Protein AF-A0A1G1BQQ5-F1 (afdb_monomer_lite)

Structure (mmCIF, N/CA/C/O backbone):
data_AF-A0A1G1BQQ5-F1
#
_entry.id   AF-A0A1G1BQQ5-F1
#
loop_
_atom_site.group_PDB
_atom_site.id
_atom_site.type_symbol
_atom_site.label_atom_id
_atom_site.label_alt_id
_atom_site.label_comp_id
_atom_site.label_asym_id
_atom_site.label_entity_id
_atom_site.label_seq_id
_atom_site.pdbx_PDB_ins_code
_atom_site.Cartn_x
_atom_site.Cartn_y
_atom_site.Cartn_z
_atom_site.occupancy
_atom_site.B_iso_or_equiv
_atom_site.auth_seq_id
_atom_site.auth_comp_id
_atom_site.auth_asym_id
_atom_site.auth_atom_id
_atom_site.pdbx_PDB_model_num
ATOM 1 N N . MET A 1 1 ? 21.581 14.540 10.116 1.00 84.88 1 MET A N 1
ATOM 2 C CA . MET A 1 1 ? 21.499 13.957 8.763 1.00 84.88 1 MET A CA 1
ATOM 3 C C . MET A 1 1 ? 20.120 14.242 8.178 1.00 84.88 1 MET A C 1
ATOM 5 O O . MET A 1 1 ? 19.269 14.799 8.874 1.00 84.88 1 MET A O 1
ATOM 9 N N . LYS A 1 2 ? 19.896 13.936 6.899 1.00 87.69 2 LYS A N 1
ATOM 10 C CA . LYS A 1 2 ? 18.573 14.046 6.270 1.00 87.69 2 LYS A CA 1
ATOM 11 C C . LYS A 1 2 ? 17.992 12.637 6.163 1.00 87.69 2 LYS A C 1
ATOM 13 O O . LYS A 1 2 ? 18.661 11.759 5.628 1.00 87.69 2 LYS A O 1
ATOM 18 N N . CYS A 1 3 ? 16.794 12.429 6.700 1.00 84.69 3 CYS A N 1
ATOM 19 C CA . CYS A 1 3 ? 16.089 11.155 6.559 1.00 84.69 3 CYS A CA 1
ATOM 20 C C . CYS A 1 3 ? 15.782 10.918 5.068 1.00 84.69 3 CYS A C 1
ATOM 22 O O . CYS A 1 3 ? 15.233 11.819 4.430 1.00 84.69 3 CYS A O 1
ATOM 24 N N . TYR A 1 4 ? 16.142 9.763 4.497 1.00 78.50 4 TYR A N 1
ATOM 25 C CA . TYR A 1 4 ? 15.817 9.454 3.090 1.00 78.50 4 TYR A CA 1
ATOM 26 C C . TYR A 1 4 ? 14.330 9.186 2.862 1.00 78.50 4 TYR A C 1
ATOM 28 O O . TYR A 1 4 ? 13.852 9.382 1.746 1.00 78.50 4 TYR A O 1
ATOM 36 N N . ASN A 1 5 ? 13.615 8.838 3.934 1.00 76.75 5 ASN A N 1
ATOM 37 C CA . ASN A 1 5 ? 12.167 8.712 3.953 1.00 76.75 5 ASN A CA 1
ATOM 38 C C . ASN A 1 5 ? 11.525 10.110 3.864 1.00 76.75 5 ASN A C 1
ATOM 40 O O . ASN A 1 5 ? 11.439 10.680 2.787 1.00 76.75 5 ASN A O 1
ATOM 44 N N . CYS A 1 6 ? 11.207 10.779 4.975 1.00 83.69 6 CYS A N 1
ATOM 45 C CA . CYS A 1 6 ? 10.466 12.052 4.936 1.00 83.69 6 CYS A CA 1
ATOM 46 C C . CYS A 1 6 ? 11.273 13.322 4.583 1.00 83.69 6 CYS A C 1
ATOM 48 O O . CYS A 1 6 ? 10.764 14.434 4.738 1.00 83.69 6 CYS A O 1
ATOM 50 N N . ARG A 1 7 ? 12.560 13.214 4.216 1.00 83.75 7 ARG A N 1
ATOM 51 C CA . ARG A 1 7 ? 13.458 14.344 3.880 1.00 83.75 7 ARG A CA 1
ATOM 52 C C . ARG A 1 7 ? 13.615 15.435 4.957 1.00 83.75 7 ARG A C 1
ATOM 54 O O . ARG A 1 7 ? 14.271 16.449 4.707 1.00 83.75 7 ARG A O 1
ATOM 61 N N . LYS A 1 8 ? 13.102 15.241 6.175 1.00 87.75 8 LYS A N 1
ATOM 62 C CA . LYS A 1 8 ? 13.281 16.179 7.295 1.00 87.75 8 LYS A CA 1
ATOM 63 C C . LYS A 1 8 ? 14.651 16.021 7.955 1.00 87.75 8 LYS A C 1
ATOM 65 O O . LYS A 1 8 ? 15.297 14.973 7.887 1.00 87.75 8 LYS A O 1
ATOM 70 N N . GLN A 1 9 ? 15.093 17.099 8.603 1.00 94.25 9 GLN A N 1
ATOM 71 C CA . GLN A 1 9 ? 16.333 17.116 9.372 1.00 94.25 9 GLN A CA 1
ATOM 72 C C . GLN A 1 9 ? 16.168 16.263 10.637 1.00 94.25 9 GLN A C 1
ATOM 74 O O . GLN A 1 9 ? 15.305 16.535 11.475 1.00 94.25 9 GLN A O 1
ATOM 79 N N . VAL A 1 10 ? 17.036 15.270 10.798 1.00 92.06 10 VAL A N 1
ATOM 80 C CA . VAL A 1 10 ? 17.111 14.419 11.993 1.00 92.06 10 VAL A CA 1
ATOM 81 C C . VAL A 1 10 ? 18.504 14.523 12.628 1.00 92.06 10 VAL A C 1
ATOM 83 O O . VAL A 1 10 ? 19.466 14.865 11.924 1.00 92.06 10 VAL A O 1
ATOM 86 N N . PRO A 1 11 ? 18.638 14.294 13.949 1.00 91.81 11 PRO A N 1
ATOM 87 C CA . PRO A 1 11 ? 19.944 14.239 14.607 1.00 91.81 11 PRO A CA 1
ATOM 88 C C . PRO A 1 11 ? 20.882 13.235 13.921 1.00 91.81 11 PRO A C 1
ATOM 90 O O . PRO A 1 11 ? 20.420 12.225 13.395 1.00 91.81 11 PRO A O 1
ATOM 93 N N . ASP A 1 12 ? 22.185 13.520 13.896 1.00 87.81 12 ASP A N 1
ATOM 94 C CA . ASP A 1 12 ? 23.179 12.550 13.417 1.00 87.81 12 ASP A CA 1
ATOM 95 C C . ASP A 1 12 ? 23.220 11.337 14.357 1.00 87.81 12 ASP A C 1
ATOM 97 O O . ASP A 1 12 ? 23.240 11.507 15.577 1.00 87.81 12 ASP A O 1
ATOM 101 N N . GLY A 1 13 ? 23.217 10.126 13.789 1.00 85.62 13 GLY A N 1
ATOM 102 C CA . GLY A 1 13 ? 23.224 8.872 14.551 1.00 85.62 13 GLY A CA 1
ATOM 103 C C . GLY A 1 13 ? 21.898 8.528 15.238 1.00 85.62 13 GLY A C 1
ATOM 104 O O . GLY A 1 13 ? 21.896 7.741 16.178 1.00 85.62 13 GLY A O 1
ATOM 105 N N . ALA A 1 14 ? 20.780 9.135 14.825 1.00 88.12 14 ALA A N 1
ATOM 106 C CA . ALA A 1 14 ? 19.462 8.703 15.281 1.00 88.12 14 ALA A CA 1
ATOM 107 C C . ALA A 1 14 ? 19.131 7.322 14.697 1.00 88.12 14 ALA A C 1
ATOM 109 O O . ALA A 1 14 ? 19.283 7.136 13.496 1.00 88.12 14 ALA A O 1
ATOM 110 N N . ASP A 1 15 ? 18.631 6.401 15.526 1.00 89.38 15 ASP A N 1
ATOM 111 C CA . ASP A 1 15 ? 18.184 5.079 15.064 1.00 89.38 15 ASP A CA 1
ATOM 112 C C . ASP A 1 15 ? 16.858 5.150 14.292 1.00 89.38 15 ASP A C 1
ATOM 114 O O . ASP A 1 15 ? 16.631 4.357 13.389 1.00 89.38 15 ASP A O 1
ATOM 118 N N . PHE A 1 16 ? 15.995 6.121 14.618 1.00 88.38 16 PHE A N 1
ATOM 119 C CA . PHE A 1 16 ? 14.679 6.286 13.996 1.00 88.38 16 PHE A CA 1
ATOM 120 C C . PHE A 1 16 ? 14.371 7.748 13.686 1.00 88.38 16 PHE A C 1
ATOM 122 O O . PHE A 1 16 ? 14.755 8.677 14.412 1.00 88.38 16 PHE A O 1
ATOM 129 N N . CYS A 1 17 ? 13.613 7.969 12.619 1.00 87.50 17 CYS A N 1
ATOM 130 C CA . CYS A 1 17 ? 13.140 9.287 12.257 1.00 87.50 17 CYS A CA 1
ATOM 131 C C . CYS A 1 17 ? 11.993 9.724 13.170 1.00 87.50 17 CYS A C 1
ATOM 133 O O . CYS A 1 17 ? 10.876 9.240 13.071 1.00 87.50 17 CYS A O 1
ATOM 135 N N . LYS A 1 18 ? 12.199 10.764 13.978 1.00 88.38 18 LYS A N 1
ATOM 136 C CA . LYS A 1 18 ? 11.143 11.338 14.841 1.00 88.38 18 LYS A CA 1
ATOM 137 C C . LYS A 1 18 ? 9.908 11.907 14.111 1.00 88.38 18 LYS A C 1
ATOM 139 O O . LYS A 1 18 ? 9.029 12.464 14.761 1.00 88.38 18 LYS A O 1
ATOM 144 N N . HIS A 1 19 ? 9.909 11.927 12.779 1.00 84.88 19 HIS A N 1
ATOM 145 C CA . HIS A 1 19 ? 8.861 12.548 11.969 1.00 84.88 19 HIS A CA 1
ATOM 146 C C . HIS A 1 19 ? 7.989 11.550 11.215 1.00 84.88 19 HIS A C 1
ATOM 148 O O . HIS A 1 19 ? 6.821 11.849 10.999 1.00 84.88 19 HIS A O 1
ATOM 154 N N . CYS A 1 20 ? 8.572 10.437 10.778 1.00 81.81 20 CYS A N 1
ATOM 155 C CA . CYS A 1 20 ? 7.899 9.394 10.004 1.00 81.81 20 CYS A CA 1
ATOM 156 C C . CYS A 1 20 ? 8.214 7.988 10.522 1.00 81.81 20 CYS A C 1
ATOM 158 O O . CYS A 1 20 ? 7.844 7.019 9.887 1.00 81.81 20 CYS A O 1
ATOM 160 N N . GLU A 1 21 ? 8.934 7.888 11.640 1.00 85.19 21 GLU A N 1
ATOM 161 C CA . GLU A 1 21 ? 9.238 6.649 12.367 1.00 85.19 21 GLU A CA 1
ATOM 162 C C . GLU A 1 21 ? 10.154 5.653 11.637 1.00 85.19 21 GLU A C 1
ATOM 164 O O . GLU A 1 21 ? 10.614 4.707 12.263 1.00 85.19 21 GLU A O 1
ATOM 169 N N . ALA A 1 22 ? 10.553 5.950 10.394 1.00 79.81 22 ALA A N 1
ATOM 170 C CA . ALA A 1 22 ? 11.494 5.146 9.614 1.00 79.81 22 ALA A CA 1
ATOM 171 C C . ALA A 1 22 ? 12.793 4.808 10.361 1.00 79.81 22 ALA A C 1
ATOM 173 O O . ALA A 1 22 ? 13.423 5.696 10.954 1.00 79.81 22 ALA A O 1
ATOM 174 N N . ASP A 1 23 ? 13.216 3.548 10.255 1.00 84.38 23 ASP A N 1
ATOM 175 C CA . ASP A 1 23 ? 14.518 3.061 10.709 1.00 84.38 23 ASP A CA 1
ATOM 176 C C . ASP A 1 23 ? 15.645 3.685 9.873 1.00 84.38 23 ASP A C 1
ATOM 178 O O . ASP A 1 23 ? 15.672 3.605 8.646 1.00 84.38 23 ASP A O 1
ATOM 182 N N . LEU A 1 24 ? 16.575 4.358 10.544 1.00 85.44 24 LEU A N 1
ATOM 183 C CA . LEU A 1 24 ? 17.691 5.063 9.914 1.00 85.44 24 LEU A CA 1
ATOM 184 C C . LEU A 1 24 ? 18.989 4.249 9.947 1.00 85.44 24 LEU A C 1
ATOM 186 O O . LEU A 1 24 ? 19.979 4.664 9.344 1.00 85.44 24 LEU A O 1
ATOM 190 N N . ARG A 1 25 ? 19.013 3.104 10.641 1.00 83.44 25 ARG A N 1
ATOM 191 C CA . ARG A 1 25 ? 20.222 2.286 10.838 1.00 83.44 25 ARG A CA 1
ATOM 192 C C . ARG A 1 25 ? 20.672 1.584 9.561 1.00 83.44 25 ARG A C 1
ATOM 194 O O . ARG A 1 25 ? 21.853 1.298 9.418 1.00 83.44 25 ARG A O 1
ATOM 201 N N . THR A 1 26 ? 19.743 1.331 8.646 1.00 71.06 26 THR A N 1
ATOM 202 C CA . THR A 1 26 ? 19.951 0.607 7.381 1.00 71.06 26 THR A CA 1
ATOM 203 C C . THR A 1 26 ? 20.015 1.539 6.171 1.00 71.06 26 THR A C 1
ATOM 205 O O . THR A 1 26 ? 20.077 1.084 5.030 1.00 71.06 26 THR A O 1
ATOM 208 N N . GLN A 1 27 ? 20.005 2.856 6.402 1.00 66.31 27 GLN A N 1
ATOM 209 C CA . GLN A 1 27 ? 19.831 3.859 5.353 1.00 66.31 27 GLN A CA 1
ATOM 210 C C . GLN A 1 27 ? 20.966 3.840 4.295 1.00 66.31 27 GLN A C 1
ATOM 212 O O . GLN A 1 27 ? 20.745 4.264 3.161 1.00 66.31 27 GLN A O 1
ATOM 217 N N . ASP A 1 28 ? 22.142 3.302 4.638 1.00 65.12 28 ASP A N 1
ATOM 218 C CA . ASP A 1 28 ? 23.319 3.206 3.759 1.00 65.12 28 ASP A CA 1
ATOM 219 C C . ASP A 1 28 ? 23.549 1.795 3.156 1.00 65.12 28 ASP A C 1
ATOM 221 O O . ASP A 1 28 ? 24.485 1.609 2.377 1.00 65.12 28 ASP A O 1
ATOM 225 N N . ASP A 1 29 ? 22.707 0.799 3.463 1.00 65.38 29 ASP A N 1
ATOM 226 C CA . ASP A 1 29 ? 22.980 -0.628 3.188 1.00 65.38 29 ASP A CA 1
ATOM 227 C C . ASP A 1 29 ? 22.423 -1.167 1.851 1.00 65.38 29 ASP A C 1
ATOM 229 O O . ASP A 1 29 ? 22.341 -2.381 1.656 1.00 65.38 29 ASP A O 1
ATOM 233 N N . VAL A 1 30 ? 22.049 -0.319 0.886 1.00 61.19 30 VAL A N 1
ATOM 234 C CA . VAL A 1 30 ? 21.483 -0.803 -0.392 1.00 61.19 30 VAL A CA 1
ATOM 235 C C . VAL A 1 30 ? 22.596 -1.199 -1.384 1.00 61.19 30 VAL A C 1
ATOM 237 O O . VAL A 1 30 ? 23.322 -0.328 -1.869 1.00 61.19 30 VAL A O 1
ATOM 240 N N . PRO A 1 31 ? 22.737 -2.484 -1.777 1.00 63.50 31 PRO A N 1
ATOM 241 C CA . PRO A 1 31 ? 23.746 -2.901 -2.749 1.00 63.50 31 PRO A CA 1
ATOM 242 C C . PRO A 1 31 ? 23.395 -2.418 -4.168 1.00 63.50 31 PRO A C 1
ATOM 244 O O . PRO A 1 31 ? 22.587 -3.012 -4.883 1.00 63.50 31 PRO A O 1
ATOM 247 N N . HIS A 1 32 ? 24.050 -1.339 -4.601 1.00 69.38 32 HIS A N 1
ATOM 248 C CA . HIS A 1 32 ? 23.806 -0.662 -5.883 1.00 69.38 32 HIS A CA 1
ATOM 249 C C . HIS A 1 32 ? 23.949 -1.548 -7.138 1.00 69.38 32 HIS A C 1
ATOM 251 O O . HIS A 1 32 ? 23.287 -1.296 -8.145 1.00 69.38 32 HIS A O 1
ATOM 257 N N . GLU A 1 33 ? 24.805 -2.573 -7.106 1.00 72.88 33 GLU A N 1
ATOM 258 C CA . GLU A 1 33 ? 25.067 -3.444 -8.263 1.00 72.88 33 GLU A CA 1
ATOM 259 C C . GLU A 1 33 ? 23.885 -4.379 -8.575 1.00 72.88 33 GLU A C 1
ATOM 261 O O . GLU A 1 33 ? 23.533 -4.581 -9.739 1.00 72.88 33 GLU A O 1
ATOM 266 N N . GLU A 1 34 ? 23.218 -4.891 -7.537 1.00 73.94 34 GLU A N 1
ATOM 267 C CA . GLU A 1 34 ? 22.042 -5.758 -7.670 1.00 73.94 34 GLU A CA 1
ATOM 268 C C . GLU A 1 34 ? 20.874 -4.980 -8.297 1.00 73.94 34 GLU A C 1
ATOM 270 O O . GLU A 1 34 ? 20.236 -5.447 -9.244 1.00 73.94 34 GLU A O 1
ATOM 275 N N . VAL A 1 35 ? 20.660 -3.746 -7.825 1.00 76.50 35 VAL A N 1
ATOM 276 C CA . VAL A 1 35 ? 19.626 -2.831 -8.329 1.00 76.50 35 VAL A CA 1
ATOM 277 C C . VAL A 1 35 ? 19.862 -2.510 -9.806 1.00 76.50 35 VAL A C 1
ATOM 279 O O . VAL A 1 35 ? 18.939 -2.606 -10.614 1.00 76.50 35 VAL A O 1
ATOM 282 N N . ALA A 1 36 ? 21.103 -2.204 -10.196 1.00 77.38 36 ALA A N 1
ATOM 283 C CA . ALA A 1 36 ? 21.444 -1.917 -11.589 1.00 77.38 36 ALA A CA 1
ATOM 284 C C . ALA A 1 36 ? 21.147 -3.103 -12.525 1.00 77.38 36 ALA A C 1
ATOM 286 O O . ALA A 1 36 ? 20.656 -2.906 -13.639 1.00 77.38 36 ALA A O 1
ATOM 287 N N . ARG A 1 37 ? 21.398 -4.339 -12.070 1.00 81.56 37 ARG A N 1
ATOM 288 C CA . ARG A 1 37 ? 21.109 -5.556 -12.843 1.00 81.56 37 ARG A CA 1
ATOM 289 C C . ARG A 1 37 ? 19.611 -5.751 -13.068 1.00 81.56 37 ARG A C 1
ATOM 291 O O . ARG A 1 37 ? 19.226 -6.162 -14.159 1.00 81.56 37 ARG A O 1
ATOM 298 N N . VAL A 1 38 ? 18.786 -5.470 -12.058 1.00 80.31 38 VAL A N 1
ATOM 299 C CA . VAL A 1 38 ? 17.321 -5.557 -12.161 1.00 80.31 38 VAL A CA 1
ATOM 300 C C . VAL A 1 38 ? 16.788 -4.495 -13.121 1.00 80.31 38 VAL A C 1
ATOM 302 O O . VAL A 1 38 ? 16.063 -4.836 -14.052 1.00 80.31 38 VAL A O 1
ATOM 305 N N . LEU A 1 39 ? 17.217 -3.237 -12.976 1.00 80.81 39 LEU A N 1
ATOM 306 C CA . LEU A 1 39 ? 16.785 -2.138 -13.851 1.00 80.81 39 LEU A CA 1
ATOM 307 C C . LEU A 1 39 ? 17.138 -2.386 -15.327 1.00 80.81 39 LEU A C 1
ATOM 309 O O . LEU A 1 39 ? 16.353 -2.059 -16.211 1.00 80.81 39 LEU A O 1
ATOM 313 N N . ALA A 1 40 ? 18.283 -3.017 -15.608 1.00 83.50 40 ALA A N 1
ATOM 314 C CA . ALA A 1 40 ? 18.706 -3.353 -16.970 1.00 83.50 40 ALA A CA 1
ATOM 315 C C . ALA A 1 40 ? 17.834 -4.421 -17.663 1.00 83.50 40 ALA A C 1
ATOM 317 O O . ALA A 1 40 ? 17.928 -4.584 -18.879 1.00 83.50 40 ALA A O 1
ATOM 318 N N . GLN A 1 41 ? 17.018 -5.165 -16.910 1.00 87.00 41 GLN A N 1
ATOM 319 C CA . GLN A 1 41 ? 16.109 -6.187 -17.442 1.00 87.00 41 GLN A CA 1
ATOM 320 C C . GLN A 1 41 ? 14.690 -5.655 -17.682 1.00 87.00 41 GLN A C 1
ATOM 322 O O . GLN A 1 41 ? 13.863 -6.373 -18.243 1.00 87.00 41 GLN A O 1
ATOM 327 N N . MET A 1 42 ? 14.399 -4.422 -17.260 1.00 85.62 42 MET A N 1
ATOM 328 C CA . MET A 1 42 ? 13.076 -3.821 -17.399 1.00 85.62 42 MET A CA 1
ATOM 329 C C . MET A 1 42 ? 12.843 -3.296 -18.816 1.00 85.62 42 MET A C 1
ATOM 331 O O . MET A 1 42 ? 13.774 -2.879 -19.508 1.00 85.62 42 MET A O 1
ATOM 335 N N . ASP A 1 43 ? 11.579 -3.295 -19.243 1.00 90.38 43 ASP A N 1
ATOM 336 C CA . ASP A 1 43 ? 11.193 -2.656 -20.498 1.00 90.38 43 ASP A CA 1
ATOM 337 C C . ASP A 1 43 ? 11.500 -1.143 -20.430 1.00 90.38 43 ASP A C 1
ATOM 339 O O . ASP A 1 43 ? 11.149 -0.498 -19.435 1.00 90.38 43 ASP A O 1
ATOM 343 N N . PRO A 1 44 ? 12.140 -0.546 -21.456 1.00 88.31 44 PRO A N 1
ATOM 344 C CA . PRO A 1 44 ? 12.491 0.872 -21.444 1.00 88.31 44 PRO A CA 1
ATOM 345 C C . PRO A 1 44 ? 11.303 1.820 -21.244 1.00 88.31 44 PRO A C 1
ATOM 347 O O . PRO A 1 44 ? 11.482 2.889 -20.663 1.00 88.31 44 PRO A O 1
ATOM 350 N N . ALA A 1 45 ? 10.105 1.457 -21.712 1.00 88.88 45 ALA A N 1
ATOM 351 C CA . ALA A 1 45 ? 8.905 2.261 -21.509 1.00 88.88 45 ALA A CA 1
ATOM 352 C C . ALA A 1 45 ? 8.475 2.247 -20.036 1.00 88.88 45 ALA A C 1
ATOM 354 O O . ALA A 1 45 ? 8.206 3.303 -19.471 1.00 88.88 45 ALA A O 1
ATOM 355 N N . VAL A 1 46 ? 8.510 1.075 -19.394 1.00 86.88 46 VAL A N 1
ATOM 356 C CA . VAL A 1 46 ? 8.219 0.935 -17.957 1.00 86.88 46 VAL A CA 1
ATOM 357 C C . VAL A 1 46 ? 9.247 1.705 -17.126 1.00 86.88 46 VAL A C 1
ATOM 359 O O . VAL A 1 46 ? 8.885 2.409 -16.188 1.00 86.88 46 VAL A O 1
ATOM 362 N N . LEU A 1 47 ? 10.530 1.633 -17.494 1.00 87.06 47 LEU A N 1
ATOM 363 C CA . LEU A 1 47 ? 11.588 2.373 -16.805 1.00 87.06 47 LEU A CA 1
ATOM 364 C C . LEU A 1 47 ? 11.387 3.895 -16.907 1.00 87.06 47 LEU A C 1
ATOM 366 O O . LEU A 1 47 ? 11.601 4.605 -15.926 1.00 87.06 47 LEU A O 1
ATOM 370 N N . ALA A 1 48 ? 10.966 4.392 -18.073 1.00 87.94 48 ALA A N 1
ATOM 371 C CA . ALA A 1 48 ? 10.672 5.808 -18.275 1.00 87.94 48 ALA A CA 1
ATOM 372 C C . ALA A 1 48 ? 9.469 6.270 -17.437 1.00 87.94 48 ALA A C 1
ATOM 374 O O . ALA A 1 48 ? 9.529 7.329 -16.815 1.00 87.94 48 ALA A O 1
ATOM 375 N N . GLU A 1 49 ? 8.404 5.468 -17.358 1.00 87.81 49 GLU A N 1
ATOM 376 C CA . GLU A 1 49 ? 7.259 5.758 -16.485 1.00 87.81 49 GLU A CA 1
ATOM 377 C C . GLU A 1 49 ? 7.661 5.778 -15.007 1.00 87.81 49 GLU A C 1
ATOM 379 O O . GLU A 1 49 ? 7.309 6.712 -14.287 1.00 87.81 49 GLU A O 1
ATOM 384 N N . MET A 1 50 ? 8.472 4.814 -14.560 1.00 86.94 50 MET A N 1
ATOM 385 C CA . MET A 1 50 ? 8.991 4.796 -13.190 1.00 86.94 50 MET A CA 1
ATOM 386 C C . MET A 1 50 ? 9.888 5.997 -12.886 1.00 86.94 50 MET A C 1
ATOM 388 O O . MET A 1 50 ? 9.809 6.541 -11.786 1.00 86.94 50 MET A O 1
ATOM 392 N N . GLN A 1 51 ? 10.721 6.436 -13.836 1.00 86.31 51 GLN A N 1
ATOM 393 C CA . GLN A 1 51 ? 11.512 7.660 -13.681 1.00 86.31 51 GLN A CA 1
ATOM 394 C C . GLN A 1 51 ? 10.619 8.888 -13.529 1.00 86.31 51 GLN A C 1
ATOM 396 O O . GLN A 1 51 ? 10.826 9.666 -12.603 1.00 86.31 51 GLN A O 1
ATOM 401 N N . HIS A 1 52 ? 9.607 9.038 -14.384 1.00 87.12 52 HIS A N 1
ATOM 402 C CA . HIS A 1 52 ? 8.664 10.149 -14.279 1.00 87.12 52 HIS A CA 1
ATOM 403 C C . HIS A 1 52 ? 7.917 10.152 -12.944 1.00 87.12 52 HIS A C 1
ATOM 405 O O . HIS A 1 52 ? 7.775 11.207 -12.326 1.00 87.12 52 HIS A O 1
ATOM 411 N N . LEU A 1 53 ? 7.494 8.979 -12.470 1.00 85.88 53 LEU A N 1
ATOM 412 C CA . LEU A 1 53 ? 6.860 8.846 -11.166 1.00 85.88 53 LEU A CA 1
ATOM 413 C C . LEU A 1 53 ? 7.825 9.242 -10.039 1.00 85.88 53 LEU A C 1
ATOM 415 O O . LEU A 1 53 ? 7.482 10.077 -9.207 1.00 85.88 53 LEU A O 1
ATOM 419 N N . ALA A 1 54 ? 9.059 8.734 -10.053 1.00 86.19 54 ALA A N 1
ATOM 420 C CA . ALA A 1 54 ? 10.072 9.069 -9.053 1.00 86.19 54 ALA A CA 1
ATOM 421 C C . ALA A 1 54 ? 10.422 10.568 -9.029 1.00 86.19 54 ALA A C 1
ATOM 423 O O . ALA A 1 54 ? 10.639 11.129 -7.957 1.00 86.19 54 ALA A O 1
ATOM 424 N N . GLU A 1 55 ? 10.464 11.228 -10.190 1.00 88.25 55 GLU A N 1
ATOM 425 C CA . GLU A 1 55 ? 10.686 12.676 -10.303 1.00 88.25 55 GLU A CA 1
ATOM 426 C C . GLU A 1 55 ? 9.513 13.503 -9.762 1.00 88.25 55 GLU A C 1
ATOM 428 O O . GLU A 1 55 ? 9.722 14.624 -9.295 1.00 88.25 55 GLU A O 1
ATOM 433 N N . SER A 1 56 ? 8.294 12.960 -9.813 1.00 84.62 56 SER A N 1
ATOM 434 C CA . SER A 1 56 ? 7.097 13.608 -9.267 1.00 84.62 56 SER A CA 1
ATOM 435 C C . SER A 1 56 ? 6.963 13.479 -7.746 1.00 84.62 56 SER A C 1
ATOM 437 O O . SER A 1 56 ? 6.225 14.252 -7.139 1.00 84.62 56 SER A O 1
ATOM 439 N N . CYS A 1 57 ? 7.703 12.555 -7.124 1.00 84.12 57 CYS A N 1
ATOM 440 C CA . CYS A 1 57 ? 7.664 12.312 -5.686 1.00 84.12 57 CYS A CA 1
ATOM 441 C C . CYS A 1 57 ? 8.710 13.143 -4.926 1.00 84.12 57 CYS A C 1
ATOM 443 O O . CYS A 1 57 ? 9.905 13.189 -5.253 1.00 84.12 57 CYS A O 1
ATOM 445 N N . GLU A 1 58 ? 8.288 13.760 -3.826 1.00 82.75 58 GLU A N 1
ATOM 446 C CA . GLU A 1 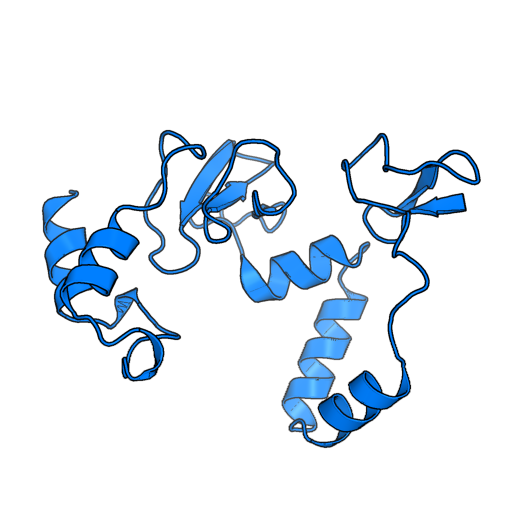58 ? 9.181 14.455 -2.912 1.00 82.75 58 GLU A CA 1
ATOM 447 C C . GLU A 1 58 ? 9.927 13.501 -1.990 1.00 82.75 58 GLU A C 1
ATOM 449 O O . GLU A 1 58 ? 10.897 13.931 -1.379 1.00 82.75 58 GLU A O 1
ATOM 454 N N . THR A 1 59 ? 9.542 12.237 -1.853 1.00 80.12 59 THR A N 1
ATOM 455 C CA . THR A 1 59 ? 10.214 11.279 -0.965 1.00 80.12 59 THR A CA 1
ATOM 456 C C . THR A 1 59 ? 10.275 9.878 -1.572 1.00 80.12 59 THR A C 1
ATOM 458 O O . THR A 1 59 ? 9.517 9.549 -2.480 1.00 80.12 59 THR A O 1
ATOM 461 N N . ALA A 1 60 ? 11.206 9.042 -1.093 1.00 81.00 60 ALA A N 1
ATOM 462 C CA . ALA A 1 60 ? 11.240 7.633 -1.499 1.00 81.00 60 ALA A CA 1
ATOM 463 C C . ALA A 1 6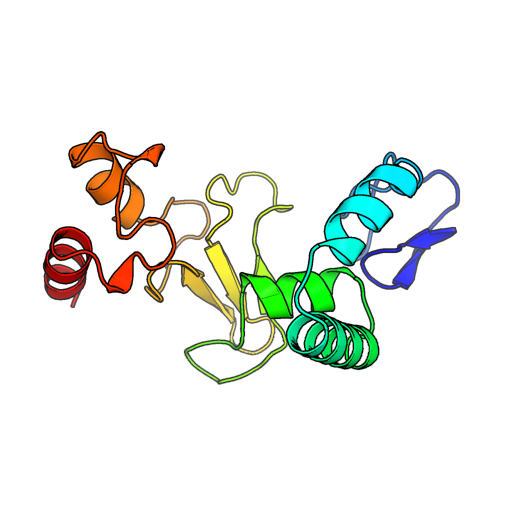0 ? 9.967 6.895 -1.048 1.00 81.00 60 ALA A C 1
ATOM 465 O O . ALA A 1 60 ? 9.467 6.041 -1.769 1.00 81.00 60 ALA A O 1
ATOM 466 N N . GLU A 1 61 ? 9.416 7.280 0.105 1.00 77.88 61 GLU A N 1
ATOM 467 C CA . GLU A 1 61 ? 8.154 6.758 0.632 1.00 77.88 61 GLU A CA 1
ATOM 468 C C . GLU A 1 61 ? 6.971 7.087 -0.273 1.00 77.88 61 GLU A C 1
ATOM 470 O O . GLU A 1 61 ? 6.184 6.208 -0.596 1.00 77.88 61 GLU A O 1
ATOM 475 N N . GLU A 1 62 ? 6.867 8.337 -0.733 1.00 81.31 62 GLU A N 1
ATOM 476 C CA . GLU A 1 62 ? 5.838 8.738 -1.695 1.00 81.31 62 GLU A CA 1
ATOM 477 C C . GLU A 1 62 ? 5.932 7.925 -2.984 1.00 81.31 62 GLU A C 1
ATOM 479 O O . GLU A 1 62 ? 4.907 7.495 -3.503 1.00 81.31 62 GLU A O 1
ATOM 484 N N . PHE A 1 63 ? 7.146 7.655 -3.468 1.00 87.00 63 PHE A N 1
ATOM 485 C CA . PHE A 1 63 ? 7.350 6.812 -4.644 1.00 87.00 63 PHE A CA 1
ATOM 486 C C . PHE A 1 63 ? 6.903 5.363 -4.409 1.00 87.00 63 PHE A C 1
ATOM 488 O O . PHE A 1 63 ? 6.186 4.796 -5.232 1.00 87.00 63 PHE A O 1
ATOM 495 N N . VAL A 1 64 ? 7.279 4.769 -3.272 1.00 85.88 64 VAL A N 1
ATOM 496 C CA . VAL A 1 64 ? 6.855 3.413 -2.886 1.00 85.88 64 VAL A CA 1
ATOM 497 C C . VAL A 1 64 ? 5.332 3.350 -2.735 1.00 85.88 64 VAL A C 1
ATOM 499 O O . VAL A 1 64 ? 4.692 2.483 -3.324 1.00 85.88 64 VAL A O 1
ATOM 502 N N . ASN A 1 65 ? 4.724 4.305 -2.033 1.00 86.44 65 ASN A N 1
ATOM 503 C CA . ASN A 1 65 ? 3.276 4.371 -1.851 1.00 86.44 65 ASN A CA 1
ATOM 504 C C . ASN A 1 65 ? 2.538 4.566 -3.182 1.00 86.44 65 ASN A C 1
ATOM 506 O O . ASN A 1 65 ? 1.505 3.938 -3.407 1.00 86.44 65 ASN A O 1
ATOM 510 N N . ALA A 1 66 ? 3.072 5.372 -4.101 1.00 85.25 66 ALA A N 1
ATOM 511 C CA . ALA A 1 66 ? 2.481 5.541 -5.425 1.00 85.25 66 ALA A CA 1
ATOM 512 C C . ALA A 1 66 ? 2.471 4.233 -6.237 1.00 85.25 66 ALA A C 1
ATOM 514 O O . ALA A 1 66 ? 1.534 4.000 -6.998 1.00 85.25 66 ALA A O 1
ATOM 515 N N . ILE A 1 67 ? 3.474 3.367 -6.050 1.00 86.19 67 ILE A N 1
ATOM 516 C CA . ILE A 1 67 ? 3.553 2.057 -6.713 1.00 86.19 67 ILE A CA 1
ATOM 517 C C . ILE A 1 67 ? 2.639 1.024 -6.046 1.00 86.19 67 ILE A C 1
ATOM 519 O O . ILE A 1 67 ? 1.917 0.315 -6.743 1.00 86.19 67 ILE A O 1
ATOM 523 N N . PHE A 1 68 ? 2.687 0.907 -4.716 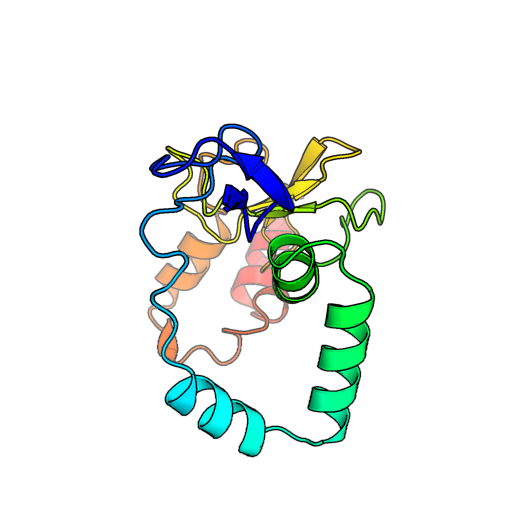1.00 85.69 68 PHE A N 1
ATOM 524 C CA . PHE A 1 68 ? 2.088 -0.226 -3.996 1.00 85.69 68 PHE A CA 1
ATOM 525 C C . PHE A 1 68 ? 0.728 0.068 -3.355 1.00 85.69 68 PHE A C 1
ATOM 527 O O . PHE A 1 68 ? -0.031 -0.860 -3.085 1.00 85.69 68 PHE A O 1
ATOM 534 N N . VAL A 1 69 ? 0.409 1.336 -3.095 1.00 90.31 69 VAL A N 1
ATOM 535 C CA . VAL A 1 69 ? -0.833 1.740 -2.416 1.00 90.31 69 VAL A CA 1
ATOM 536 C C . VAL A 1 69 ? -1.820 2.376 -3.390 1.00 90.31 69 VAL A C 1
ATOM 538 O O . VAL A 1 69 ? -3.011 2.069 -3.343 1.00 90.31 69 VAL A O 1
ATOM 541 N N . GLY A 1 70 ? -1.328 3.248 -4.274 1.00 88.94 70 GLY A N 1
ATOM 542 C CA . GLY A 1 70 ? -2.159 4.015 -5.202 1.00 88.94 70 GLY A CA 1
ATOM 543 C C . GLY A 1 70 ? -3.058 5.050 -4.510 1.00 88.94 70 GLY A C 1
ATOM 544 O O . GLY A 1 70 ? -3.015 5.247 -3.298 1.00 88.94 70 GLY A O 1
ATOM 545 N N . ALA A 1 71 ? -3.886 5.754 -5.284 1.00 92.38 71 ALA A N 1
ATOM 546 C CA . ALA A 1 71 ? -4.762 6.794 -4.744 1.00 92.38 71 ALA A CA 1
ATOM 547 C C . ALA A 1 71 ? -5.860 6.225 -3.825 1.00 92.38 71 ALA A C 1
ATOM 549 O O . ALA A 1 71 ? -6.362 5.117 -4.017 1.00 92.38 71 ALA A O 1
ATOM 550 N N . CYS A 1 72 ? -6.298 7.020 -2.847 1.00 94.19 72 CYS A N 1
ATOM 551 C CA . CYS A 1 72 ? -7.350 6.622 -1.921 1.00 94.19 72 CYS A CA 1
ATOM 552 C C . CYS A 1 72 ? -8.662 6.297 -2.666 1.00 94.19 72 CYS A C 1
ATOM 554 O O . CYS A 1 72 ? -9.241 7.195 -3.285 1.00 94.19 72 CYS A O 1
ATOM 556 N N . PRO A 1 73 ? -9.248 5.097 -2.504 1.00 94.12 73 PRO A N 1
ATOM 557 C CA . PRO A 1 73 ? -10.466 4.706 -3.224 1.00 94.12 73 PRO A CA 1
ATOM 558 C C . PRO A 1 73 ? -11.723 5.478 -2.786 1.00 94.12 73 PRO A C 1
ATOM 560 O O . PRO A 1 73 ? -12.777 5.374 -3.413 1.00 94.12 73 PRO A O 1
ATOM 563 N N . LYS A 1 74 ? -11.644 6.245 -1.689 1.00 95.00 74 LYS A N 1
ATOM 564 C CA . LYS A 1 74 ? -12.762 7.030 -1.149 1.00 95.00 74 LYS A CA 1
ATOM 565 C C . LYS A 1 74 ? -12.749 8.492 -1.590 1.00 95.00 74 LYS A C 1
ATOM 567 O O . LYS A 1 74 ? -13.821 9.066 -1.772 1.00 95.00 74 LYS A O 1
ATOM 572 N N . CYS A 1 75 ? -11.574 9.115 -1.668 1.00 95.88 75 CYS A N 1
ATOM 573 C CA . CYS A 1 75 ? -11.449 10.553 -1.931 1.00 95.88 75 CYS A CA 1
ATOM 574 C C . CYS A 1 75 ? -10.422 10.909 -3.011 1.00 95.88 75 CYS A C 1
ATOM 576 O O . CYS A 1 75 ? -10.159 12.093 -3.188 1.00 95.88 75 CYS A O 1
ATOM 578 N N . GLU A 1 76 ? -9.828 9.912 -3.672 1.00 95.00 76 GLU A N 1
ATOM 579 C CA . GLU A 1 76 ? -8.875 10.055 -4.786 1.00 95.00 76 GLU A CA 1
ATOM 580 C C . GLU A 1 76 ? -7.575 10.795 -4.432 1.00 95.00 76 GLU A C 1
ATOM 582 O O . GLU A 1 76 ? -6.776 11.103 -5.308 1.00 95.00 76 GLU A O 1
ATOM 587 N N . SER A 1 77 ? -7.333 11.062 -3.145 1.00 93.06 77 SER A N 1
ATOM 588 C CA . SER A 1 77 ? -6.082 11.670 -2.698 1.00 93.06 77 SER A CA 1
ATOM 589 C C . SER A 1 77 ? -4.922 10.689 -2.844 1.00 93.06 77 SER A C 1
ATOM 591 O O . SER A 1 77 ? -5.044 9.525 -2.461 1.00 93.06 77 SER A O 1
ATOM 593 N N . GLU A 1 78 ? -3.790 11.187 -3.332 1.00 90.12 78 GLU A N 1
ATOM 594 C CA . GLU A 1 78 ? -2.504 10.483 -3.394 1.00 90.12 78 GLU A CA 1
ATOM 595 C C . GLU A 1 78 ? -1.700 10.625 -2.088 1.00 90.12 78 GLU A C 1
ATOM 597 O O . GLU A 1 78 ? -0.652 10.009 -1.926 1.00 90.12 78 GLU A O 1
ATOM 602 N N . ASN A 1 79 ? -2.199 11.404 -1.119 1.00 88.81 79 ASN A N 1
ATOM 603 C CA . ASN A 1 79 ? -1.605 11.523 0.209 1.00 88.81 79 ASN A CA 1
ATOM 604 C C . ASN A 1 79 ? -1.968 10.292 1.056 1.00 88.81 79 ASN A C 1
ATOM 606 O O . ASN A 1 79 ? -2.893 10.306 1.882 1.00 88.81 79 ASN A O 1
ATOM 610 N N . VAL A 1 80 ? -1.262 9.194 0.798 1.00 90.88 80 VAL A N 1
ATOM 611 C CA . VAL A 1 80 ? -1.524 7.858 1.344 1.00 90.88 80 VAL A CA 1
ATOM 612 C C . VAL A 1 80 ? -0.246 7.211 1.874 1.00 90.88 80 VAL A C 1
ATOM 614 O O . VAL A 1 80 ? 0.860 7.623 1.530 1.00 90.88 80 VAL A O 1
ATOM 617 N N . GLY A 1 81 ? -0.398 6.170 2.689 1.00 89.00 81 GLY A N 1
ATOM 618 C CA . GLY A 1 81 ? 0.708 5.305 3.090 1.00 89.00 81 GLY A CA 1
ATOM 619 C C . GLY A 1 81 ? 0.239 3.947 3.590 1.00 89.00 81 GLY A C 1
ATOM 620 O O . GLY A 1 81 ? -0.937 3.786 3.932 1.00 89.00 81 GLY A O 1
ATOM 621 N N . SER A 1 82 ? 1.148 2.975 3.628 1.00 85.75 82 SER A N 1
ATOM 622 C CA . SER A 1 82 ? 0.909 1.673 4.254 1.00 85.75 82 SER A CA 1
ATOM 623 C C . SER A 1 82 ? 1.061 1.749 5.781 1.00 85.75 82 SER A C 1
ATOM 625 O O . SER A 1 82 ? 1.486 2.764 6.346 1.00 85.75 82 SER A O 1
ATOM 627 N N . PHE A 1 83 ? 0.675 0.676 6.467 1.00 83.69 83 PHE A N 1
ATOM 628 C CA . PHE A 1 83 ? 0.973 0.466 7.886 1.00 83.69 83 PHE A CA 1
ATOM 629 C C . PHE A 1 83 ? 2.202 -0.431 8.117 1.00 83.69 83 PHE A C 1
ATOM 631 O O . PHE A 1 83 ? 2.415 -0.861 9.244 1.00 83.69 83 PHE A O 1
ATOM 638 N N . GLU A 1 84 ? 3.016 -0.695 7.091 1.00 77.38 84 GLU A N 1
ATOM 639 C CA . GLU A 1 84 ? 4.163 -1.620 7.165 1.00 77.38 84 GLU A CA 1
ATOM 640 C C . GLU A 1 84 ? 5.153 -1.266 8.291 1.00 77.38 84 GLU A C 1
ATOM 642 O O . GLU A 1 84 ? 5.633 -2.144 9.000 1.00 77.38 84 GLU A O 1
ATOM 647 N N . GLU A 1 85 ? 5.387 0.028 8.517 1.00 72.94 85 GLU A N 1
ATOM 648 C CA . GLU A 1 85 ? 6.296 0.534 9.558 1.00 72.94 85 GLU A CA 1
ATOM 649 C C . GLU A 1 85 ? 5.597 0.787 10.913 1.00 72.94 85 GLU A C 1
ATOM 651 O O . GLU A 1 85 ? 6.212 1.267 11.868 1.00 72.94 85 GLU A O 1
ATOM 656 N N . VAL A 1 86 ? 4.292 0.512 11.028 1.00 76.25 86 VAL A N 1
ATOM 657 C CA . VAL A 1 86 ? 3.513 0.820 12.236 1.00 76.25 86 VAL A CA 1
ATOM 658 C C . VAL A 1 86 ? 3.527 -0.360 13.202 1.00 76.25 86 VAL A C 1
ATOM 660 O O . VAL A 1 86 ? 3.009 -1.438 12.923 1.00 76.25 86 VAL A O 1
ATO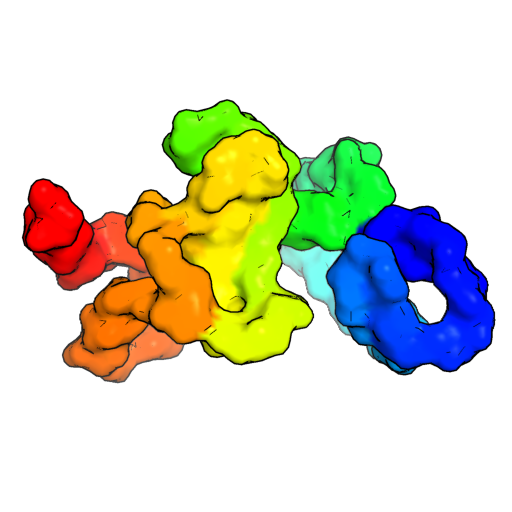M 663 N N . VAL A 1 87 ? 4.054 -0.114 14.403 1.00 76.31 87 VAL A N 1
ATOM 664 C CA . VAL A 1 87 ? 4.085 -1.099 15.492 1.00 76.31 87 VAL A CA 1
ATOM 665 C C . VAL A 1 87 ? 2.672 -1.624 15.796 1.00 76.31 87 VAL A C 1
ATOM 667 O O . VAL A 1 87 ? 1.722 -0.851 15.933 1.00 76.31 87 VAL A O 1
ATOM 670 N N . ASP A 1 88 ? 2.561 -2.945 15.952 1.00 79.81 88 ASP A N 1
ATOM 671 C CA . ASP A 1 88 ? 1.324 -3.717 16.165 1.00 79.81 88 ASP A CA 1
ATOM 672 C C . ASP A 1 88 ? 0.382 -3.846 14.953 1.00 79.81 88 ASP A C 1
ATOM 674 O O . ASP A 1 88 ? -0.747 -4.315 15.124 1.00 79.81 88 ASP A O 1
ATOM 678 N N . VAL A 1 89 ? 0.791 -3.435 13.750 1.00 82.12 89 VAL A N 1
ATOM 679 C CA . VAL A 1 89 ? 0.053 -3.761 12.523 1.00 82.12 89 VAL A CA 1
ATOM 680 C C . VAL A 1 89 ? 0.789 -4.871 11.784 1.00 82.12 89 VAL A C 1
ATOM 682 O O . VAL A 1 89 ? 1.915 -4.695 11.342 1.00 82.12 89 VAL A O 1
ATOM 685 N N . GLU A 1 90 ? 0.153 -6.039 11.684 1.00 82.19 90 GLU A N 1
ATOM 686 C CA . GLU A 1 90 ? 0.770 -7.231 11.082 1.00 82.19 90 GLU A CA 1
ATOM 687 C C . GLU A 1 90 ? 0.498 -7.368 9.578 1.00 82.19 90 GLU A C 1
ATOM 689 O O . GLU A 1 90 ? 1.199 -8.113 8.901 1.00 82.19 90 GLU A O 1
ATOM 694 N N . ASP A 1 91 ? -0.526 -6.692 9.047 1.00 84.38 91 ASP A N 1
ATOM 695 C CA . ASP A 1 91 ? -0.931 -6.827 7.646 1.00 84.38 91 ASP A CA 1
ATOM 696 C C . ASP A 1 91 ? -0.338 -5.692 6.786 1.00 84.38 91 ASP A C 1
ATOM 698 O O . ASP A 1 91 ? -0.854 -4.568 6.823 1.00 84.38 91 ASP A O 1
ATOM 702 N N . PRO A 1 92 ? 0.710 -5.966 5.982 1.00 83.62 92 PRO A N 1
ATOM 703 C CA . PRO A 1 92 ? 1.390 -4.947 5.181 1.00 83.62 92 PRO A CA 1
ATOM 704 C C . PRO A 1 92 ? 0.522 -4.421 4.031 1.00 83.62 92 PRO A C 1
ATOM 706 O O . PRO A 1 92 ? 0.828 -3.382 3.453 1.00 83.62 92 PRO A O 1
ATOM 709 N N . THR A 1 93 ? -0.583 -5.102 3.709 1.00 88.94 93 THR A N 1
ATOM 710 C CA . THR A 1 93 ? -1.510 -4.669 2.654 1.00 88.94 93 THR A CA 1
ATOM 711 C C . THR A 1 93 ? -2.555 -3.685 3.151 1.00 88.94 93 THR A C 1
ATOM 713 O O . THR A 1 93 ? -3.414 -3.256 2.383 1.00 88.94 93 THR A O 1
ATOM 716 N N . VAL A 1 94 ? -2.525 -3.308 4.431 1.00 91.44 94 VAL A N 1
ATOM 717 C CA . VAL A 1 94 ? -3.398 -2.254 4.945 1.00 91.44 94 VAL A CA 1
ATOM 718 C C . VAL A 1 94 ? -2.764 -0.897 4.665 1.00 91.44 94 VAL A C 1
ATOM 720 O O . VAL A 1 94 ? -1.637 -0.607 5.066 1.00 91.44 94 VAL A O 1
ATOM 723 N N . ALA A 1 95 ? -3.535 -0.039 4.009 1.00 92.81 95 ALA A N 1
ATOM 724 C CA . ALA A 1 95 ? -3.193 1.339 3.716 1.00 92.81 95 ALA A CA 1
ATOM 725 C C . ALA A 1 95 ? -4.132 2.318 4.420 1.00 92.81 95 ALA A C 1
ATOM 727 O O . ALA A 1 95 ? -5.243 1.970 4.832 1.00 92.81 95 ALA A O 1
ATOM 728 N N . ARG A 1 96 ? -3.683 3.570 4.532 1.00 93.50 96 ARG A N 1
ATOM 729 C CA . ARG A 1 96 ? -4.455 4.712 5.026 1.00 93.50 96 ARG A CA 1
ATOM 730 C C . ARG A 1 96 ? -4.296 5.934 4.137 1.00 93.50 96 ARG A C 1
ATOM 732 O O . ARG A 1 96 ? -3.238 6.192 3.575 1.00 93.50 96 ARG A O 1
ATOM 739 N N . CYS A 1 97 ? -5.344 6.745 4.104 1.00 93.88 97 CYS A N 1
ATOM 740 C CA . CYS A 1 97 ? -5.321 8.077 3.522 1.00 93.88 97 CYS A CA 1
ATOM 741 C C . CYS A 1 97 ? -5.107 9.105 4.630 1.00 93.88 97 CYS A C 1
ATOM 743 O O . CYS A 1 97 ? -5.872 9.148 5.597 1.00 93.88 97 CYS A O 1
ATOM 745 N N . PHE A 1 98 ? -4.104 9.960 4.470 1.00 89.81 98 PHE A N 1
ATOM 746 C CA . PHE A 1 98 ? -3.785 11.006 5.437 1.00 89.81 98 PHE A CA 1
ATOM 747 C C . PHE A 1 98 ? -4.767 12.185 5.392 1.00 89.81 98 PHE A C 1
ATOM 749 O O . PHE A 1 98 ? -4.901 12.894 6.387 1.00 89.81 98 PHE A O 1
ATOM 756 N N . ASP A 1 99 ? -5.507 12.353 4.291 1.00 93.00 99 ASP A N 1
ATOM 757 C CA . ASP A 1 99 ? -6.476 13.446 4.140 1.00 93.00 99 ASP A CA 1
ATOM 758 C C . ASP A 1 99 ? -7.862 13.103 4.701 1.00 93.00 99 ASP A C 1
ATOM 760 O O . ASP A 1 99 ? -8.477 13.916 5.391 1.00 93.00 99 ASP A O 1
ATOM 764 N N . CYS A 1 100 ? -8.383 11.903 4.411 1.00 94.75 100 CYS A N 1
ATOM 765 C CA . CYS A 1 100 ? -9.739 11.508 4.819 1.00 94.75 100 CYS A CA 1
ATOM 766 C C . CYS A 1 100 ? -9.789 10.431 5.914 1.00 94.75 100 CYS A C 1
ATOM 768 O O . CYS A 1 100 ? -10.883 10.063 6.354 1.00 94.75 100 CYS A O 1
ATOM 770 N N . GLY A 1 101 ? -8.633 9.903 6.333 1.00 91.56 101 GLY A N 1
ATOM 771 C CA . GLY A 1 101 ? -8.512 8.866 7.364 1.00 91.56 101 GLY A CA 1
ATOM 772 C C . GLY A 1 101 ? -9.052 7.493 6.956 1.00 91.56 101 GLY A C 1
ATOM 773 O O . GLY A 1 101 ? -9.159 6.602 7.796 1.00 91.56 101 GLY A O 1
ATOM 774 N N . HIS A 1 102 ? -9.441 7.305 5.693 1.00 94.25 102 HIS A N 1
ATOM 775 C CA . HIS A 1 102 ? -9.927 6.016 5.215 1.00 94.25 102 HIS A CA 1
ATOM 776 C C . HIS A 1 102 ? -8.803 4.984 5.235 1.00 94.25 102 HIS A C 1
ATOM 778 O O . HIS A 1 102 ? -7.725 5.268 4.721 1.00 94.25 102 HIS A O 1
ATOM 784 N N . CYS A 1 103 ? -9.078 3.806 5.792 1.00 93.81 103 CYS A N 1
ATOM 785 C CA . CYS A 1 103 ? -8.184 2.657 5.737 1.00 93.81 103 CYS A CA 1
ATOM 786 C C . CYS A 1 103 ? -8.791 1.571 4.841 1.00 93.81 103 CYS A C 1
ATOM 788 O O . CYS A 1 103 ? -10.007 1.344 4.880 1.00 93.81 103 CYS A O 1
ATOM 790 N N . TRP A 1 104 ? -7.962 0.917 4.033 1.00 94.19 104 TRP A N 1
ATOM 791 C CA . TRP A 1 104 ? -8.377 -0.142 3.113 1.00 94.19 104 TRP A CA 1
ATOM 792 C C . TRP A 1 104 ? -7.261 -1.164 2.906 1.00 94.19 104 TRP A C 1
ATOM 794 O O . TRP A 1 104 ? -6.118 -0.929 3.277 1.00 94.19 104 TRP A O 1
ATOM 804 N N . CYS A 1 105 ? -7.609 -2.306 2.324 1.00 93.00 105 CYS A N 1
ATOM 805 C CA . CYS A 1 105 ?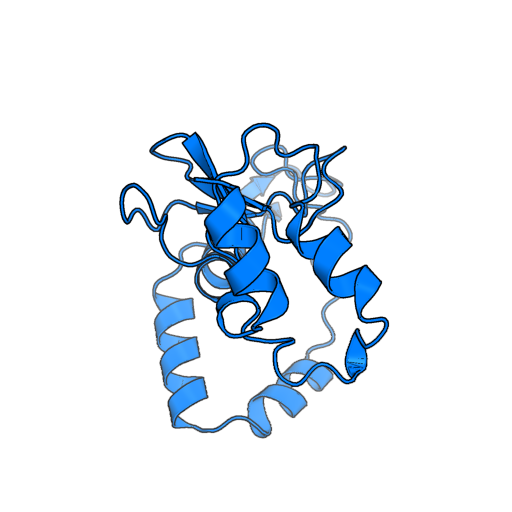 -6.646 -3.303 1.874 1.00 93.00 105 CYS A CA 1
ATOM 806 C C . CYS A 1 105 ? -6.276 -3.044 0.407 1.00 93.00 105 CYS A C 1
ATOM 808 O O . CYS A 1 105 ? -7.176 -3.022 -0.432 1.00 93.00 105 CYS A O 1
ATOM 810 N N . THR A 1 106 ? -4.991 -2.885 0.095 1.00 92.19 106 THR A N 1
ATOM 811 C CA . THR A 1 106 ? -4.469 -2.572 -1.250 1.00 92.19 106 THR A CA 1
ATOM 812 C C . THR A 1 106 ? -4.657 -3.709 -2.256 1.00 92.19 106 THR A C 1
ATOM 814 O O . THR A 1 106 ? -4.709 -3.462 -3.453 1.00 92.19 106 THR A O 1
ATOM 817 N N . GLU A 1 107 ? -4.847 -4.943 -1.786 1.00 90.81 107 GLU A N 1
ATOM 818 C CA . GLU A 1 107 ? -5.076 -6.114 -2.646 1.00 90.81 107 GLU A CA 1
ATOM 819 C C . GLU A 1 107 ? -6.540 -6.279 -3.078 1.00 90.81 107 GLU A C 1
ATOM 821 O O . GLU A 1 107 ? -6.845 -6.844 -4.132 1.00 90.81 107 GLU A O 1
ATOM 826 N N . CYS A 1 108 ? -7.489 -5.850 -2.236 1.00 91.12 108 CYS A N 1
ATOM 827 C CA . CYS A 1 108 ? -8.915 -6.126 -2.454 1.00 91.12 108 CYS A CA 1
ATOM 828 C C . CYS A 1 108 ? -9.849 -4.915 -2.356 1.00 91.12 108 CYS A C 1
ATOM 830 O O . CYS A 1 108 ? -11.070 -5.092 -2.429 1.00 91.12 108 CYS A O 1
ATOM 832 N N . ASP A 1 109 ? -9.295 -3.718 -2.157 1.00 90.69 109 ASP A N 1
ATOM 833 C CA . ASP A 1 109 ? -9.970 -2.420 -2.007 1.00 90.69 109 ASP A CA 1
ATOM 834 C C . ASP A 1 109 ? -11.024 -2.353 -0.894 1.00 90.69 109 ASP A C 1
ATOM 836 O O . ASP A 1 109 ? -11.836 -1.424 -0.815 1.00 90.69 109 ASP A O 1
ATOM 840 N N . ARG A 1 110 ? -11.060 -3.352 -0.007 1.00 91.25 110 ARG A N 1
ATOM 841 C CA . ARG A 1 110 ? -12.061 -3.396 1.057 1.00 91.25 110 ARG A CA 1
ATOM 842 C C . ARG A 1 110 ? -11.698 -2.390 2.153 1.00 91.25 110 ARG A C 1
ATOM 844 O O . ARG A 1 110 ? -10.556 -2.409 2.610 1.00 91.25 110 ARG A O 1
ATOM 851 N N . PRO A 1 111 ? -12.671 -1.611 2.662 1.00 92.56 111 PRO A N 1
ATOM 852 C CA . PRO A 1 111 ? -12.500 -0.839 3.885 1.00 92.56 111 PRO A CA 1
ATOM 853 C C . PRO A 1 111 ? -12.033 -1.711 5.055 1.00 92.56 111 PRO A C 1
ATOM 855 O O . PRO A 1 111 ? -12.576 -2.797 5.288 1.00 92.56 111 PRO A O 1
ATOM 858 N N . VAL A 1 112 ? -11.067 -1.202 5.810 1.00 91.25 112 VAL A N 1
ATOM 859 C CA . VAL A 1 112 ? -10.560 -1.805 7.044 1.00 91.25 112 VAL A CA 1
ATOM 860 C C . VAL A 1 112 ? -10.963 -0.896 8.202 1.00 91.25 112 VAL A C 1
ATOM 862 O O . VAL A 1 112 ? -10.621 0.283 8.216 1.00 91.25 112 VAL A O 1
ATOM 865 N N . GLU A 1 113 ? -11.755 -1.421 9.138 1.00 86.50 113 GLU A N 1
ATOM 866 C CA . GLU A 1 113 ? -12.242 -0.650 10.294 1.00 86.50 113 GLU A CA 1
ATOM 867 C C . GLU A 1 113 ? -11.191 -0.551 11.403 1.00 86.50 113 GLU A C 1
ATOM 869 O O . GLU A 1 113 ? -11.029 0.509 12.003 1.00 86.50 113 GLU A O 1
ATOM 874 N N . ASP A 1 114 ? -10.471 -1.648 11.646 1.00 87.88 114 ASP A N 1
ATOM 875 C CA . ASP A 1 114 ? -9.361 -1.718 12.589 1.00 87.88 114 ASP A CA 1
ATOM 876 C C . ASP A 1 114 ? -8.098 -2.170 11.839 1.00 87.88 114 ASP A C 1
ATOM 878 O O . ASP A 1 114 ? -8.035 -3.331 11.429 1.00 87.88 114 ASP A O 1
ATOM 882 N N . PRO A 1 115 ? -7.104 -1.286 11.628 1.00 83.75 115 PRO A N 1
ATOM 883 C CA . PRO A 1 115 ? -5.879 -1.629 10.911 1.00 83.75 115 PRO A CA 1
ATOM 884 C C . PRO A 1 115 ? -5.018 -2.660 11.650 1.00 83.75 115 PRO A C 1
ATOM 886 O O . PRO A 1 115 ? -4.143 -3.251 11.032 1.00 83.75 115 PRO A O 1
ATOM 889 N N . LYS A 1 116 ? -5.266 -2.921 12.944 1.00 84.94 116 LYS A N 1
ATOM 890 C CA . LYS A 1 116 ? -4.591 -3.996 13.690 1.00 84.94 116 LYS A CA 1
ATOM 891 C C . LYS A 1 116 ? -5.138 -5.387 13.371 1.00 84.94 116 LYS A C 1
ATOM 893 O O . LYS A 1 116 ? -4.593 -6.382 13.837 1.00 84.94 116 LYS A O 1
ATOM 898 N N . VAL A 1 117 ? -6.230 -5.469 12.615 1.00 83.69 117 VAL A N 1
ATOM 899 C CA . VAL A 1 117 ? -6.835 -6.730 12.195 1.00 83.69 117 VAL A CA 1
ATOM 900 C C . VAL A 1 117 ? -6.528 -6.949 10.723 1.00 83.69 117 VAL A C 1
ATOM 902 O O . VAL A 1 117 ? -6.915 -6.143 9.876 1.00 83.69 117 VAL A O 1
ATOM 905 N N . SER A 1 118 ? -5.884 -8.074 10.412 1.00 87.69 118 SER A N 1
ATOM 906 C CA . SER A 1 118 ? -5.595 -8.454 9.033 1.00 87.69 118 SER A CA 1
ATOM 907 C C . SER A 1 118 ? -6.868 -8.526 8.196 1.00 87.69 118 SER A C 1
ATOM 909 O O . SER A 1 118 ? -7.943 -8.938 8.656 1.00 87.69 118 SER A O 1
ATOM 911 N N . CYS A 1 119 ? -6.755 -8.149 6.929 1.00 90.19 119 CYS A N 1
ATOM 912 C CA . CYS A 1 119 ? -7.868 -8.207 6.010 1.00 90.19 119 CYS A CA 1
ATOM 913 C C . CYS A 1 119 ? -8.369 -9.652 5.877 1.00 90.19 119 CYS A C 1
ATOM 915 O O . CYS A 1 119 ? -7.621 -10.573 5.561 1.00 90.19 119 CYS A O 1
ATOM 917 N N . GLY A 1 120 ? -9.677 -9.861 6.049 1.00 89.81 120 GLY A N 1
ATOM 918 C CA . GLY A 1 120 ? -10.271 -11.202 6.001 1.00 89.81 120 GLY A CA 1
ATOM 919 C C . GLY A 1 120 ? -10.145 -11.925 4.653 1.00 89.81 120 GLY A C 1
ATOM 920 O O . GLY A 1 120 ? -10.528 -13.090 4.561 1.00 89.81 120 GLY A O 1
ATOM 921 N N . HIS A 1 121 ? -9.630 -11.263 3.611 1.00 90.50 121 HIS A N 1
ATOM 922 C CA . HIS A 1 121 ? -9.309 -11.911 2.344 1.00 90.50 121 HIS A CA 1
ATOM 923 C C . HIS A 1 121 ? -8.186 -12.949 2.517 1.00 90.50 121 HIS A C 1
ATOM 925 O O . HIS A 1 121 ? -8.242 -13.989 1.864 1.00 90.50 121 HIS A O 1
ATOM 931 N N . TRP A 1 122 ? -7.243 -12.722 3.443 1.00 90.44 122 TRP A N 1
ATOM 932 C CA . TRP A 1 122 ? -6.142 -13.641 3.736 1.00 90.44 122 TRP A CA 1
ATOM 933 C C . TRP A 1 122 ? -6.643 -15.014 4.169 1.00 90.44 122 TRP A C 1
ATOM 935 O O . TRP A 1 122 ? -6.251 -16.016 3.583 1.00 90.44 122 TRP A O 1
ATOM 945 N N . ALA A 1 123 ? -7.634 -15.063 5.063 1.00 90.44 123 ALA A N 1
ATOM 946 C CA . ALA A 1 123 ? -8.271 -16.319 5.461 1.00 90.44 123 ALA A CA 1
ATOM 947 C C . ALA A 1 123 ? -8.891 -17.073 4.264 1.00 90.44 123 ALA A C 1
ATOM 949 O O . ALA A 1 123 ? -8.891 -18.301 4.216 1.00 90.44 123 ALA A O 1
ATOM 950 N N . VAL A 1 124 ? -9.402 -16.352 3.259 1.00 90.88 124 VAL A N 1
ATOM 951 C CA . VAL A 1 124 ? -9.947 -16.962 2.033 1.00 90.88 124 VAL A CA 1
ATOM 952 C C . VAL A 1 124 ? -8.831 -17.465 1.106 1.00 90.88 124 VAL A C 1
ATOM 954 O O . VAL A 1 124 ? -9.018 -18.478 0.422 1.00 90.88 124 VAL A O 1
ATOM 957 N N . CYS A 1 125 ? -7.691 -16.773 1.056 1.00 88.88 125 CYS A N 1
ATOM 958 C CA . CYS A 1 125 ? -6.499 -17.222 0.335 1.00 88.88 125 CYS A CA 1
ATOM 959 C C . CYS A 1 125 ? -5.924 -18.496 0.969 1.00 88.88 125 CYS A C 1
ATOM 961 O O . CYS A 1 125 ? -5.775 -19.496 0.264 1.00 88.88 125 CYS A O 1
ATOM 963 N N . GLU A 1 126 ? -5.754 -18.513 2.291 1.00 88.81 126 GLU A N 1
ATOM 964 C CA . GLU A 1 126 ? -5.246 -19.659 3.057 1.00 88.81 126 GLU A CA 1
ATOM 965 C C . GLU A 1 126 ? -6.112 -20.916 2.879 1.00 88.81 126 GLU A C 1
ATOM 967 O O . GLU A 1 126 ? -5.595 -22.020 2.711 1.00 88.81 126 GLU A O 1
ATOM 972 N N . GLU A 1 127 ? -7.442 -20.771 2.799 1.00 88.25 127 GLU A N 1
ATOM 973 C CA . GLU A 1 127 ? -8.355 -21.885 2.492 1.00 88.25 127 GLU A CA 1
ATOM 974 C C . GLU A 1 127 ? -8.056 -22.569 1.144 1.00 88.25 127 GLU A C 1
ATOM 976 O O . GLU A 1 127 ? -8.501 -23.693 0.886 1.00 88.25 127 GLU A O 1
ATOM 981 N N . CYS A 1 128 ? -7.378 -21.884 0.221 1.00 82.06 128 CYS A N 1
ATOM 982 C CA . CYS A 1 128 ? -6.969 -22.458 -1.056 1.00 82.06 128 CYS A CA 1
ATOM 983 C C . CYS A 1 128 ? -5.683 -23.275 -0.950 1.00 82.06 128 CYS A C 1
ATOM 985 O O . CYS A 1 128 ? -5.542 -24.205 -1.746 1.00 82.06 128 CYS A O 1
ATOM 987 N N . GLY A 1 129 ? -4.779 -22.921 -0.031 1.00 80.88 129 GLY A N 1
ATOM 988 C CA . GLY A 1 129 ? -3.454 -23.528 0.126 1.00 80.88 129 GLY A CA 1
ATOM 989 C C . GLY A 1 129 ? -2.596 -23.457 -1.139 1.00 80.88 129 GLY A C 1
ATOM 990 O O . GLY A 1 129 ? -1.880 -24.407 -1.445 1.00 80.88 129 GLY A O 1
ATOM 991 N N . LYS A 1 130 ? -2.751 -22.393 -1.934 1.00 82.31 130 LYS A N 1
ATOM 992 C CA . LYS A 1 130 ? -2.066 -22.205 -3.225 1.00 82.31 130 LYS A CA 1
ATOM 993 C C . LYS A 1 130 ? -1.300 -20.892 -3.253 1.00 82.31 130 LYS A C 1
ATOM 995 O O . LYS A 1 130 ? -1.341 -20.208 -4.265 1.00 82.31 130 LYS A O 1
ATOM 1000 N N . ASP A 1 131 ? -0.671 -20.524 -2.151 1.00 74.38 131 ASP A N 1
ATOM 1001 C CA . ASP A 1 131 ? -0.176 -19.161 -1.945 1.00 74.38 131 ASP A CA 1
ATOM 1002 C C . ASP A 1 131 ? 0.767 -18.728 -3.084 1.00 74.38 131 ASP A C 1
ATOM 1004 O O . ASP A 1 131 ? 0.478 -17.752 -3.772 1.00 74.38 131 ASP A O 1
ATOM 1008 N N . ASP A 1 132 ? 1.757 -19.555 -3.432 1.00 79.31 132 ASP A N 1
ATOM 1009 C CA . ASP A 1 132 ? 2.717 -19.248 -4.508 1.00 79.31 132 ASP A CA 1
ATOM 1010 C C . ASP A 1 132 ? 2.250 -19.650 -5.924 1.00 79.31 132 ASP A C 1
ATOM 1012 O O . ASP A 1 132 ? 2.800 -19.203 -6.930 1.00 79.31 132 ASP A O 1
ATOM 1016 N N . GLU A 1 133 ? 1.234 -20.512 -6.033 1.00 86.12 133 GLU A N 1
ATOM 1017 C CA . GLU A 1 133 ? 0.732 -21.049 -7.312 1.00 86.12 133 GLU A CA 1
ATOM 1018 C C . GLU A 1 133 ? -0.626 -20.452 -7.715 1.00 86.12 133 GLU A C 1
ATOM 1020 O O . GLU A 1 133 ? -1.277 -20.909 -8.666 1.00 86.12 133 GLU A O 1
ATOM 1025 N N . CYS A 1 134 ? -1.112 -19.456 -6.970 1.00 86.56 134 CYS A N 1
ATOM 1026 C CA . CYS A 1 134 ? -2.402 -18.845 -7.227 1.00 86.56 134 CYS A CA 1
ATOM 1027 C C . CYS A 1 134 ? -2.320 -18.016 -8.517 1.00 86.56 134 CYS A C 1
ATOM 1029 O O . CYS A 1 134 ? -1.581 -17.035 -8.570 1.00 86.56 134 CYS A O 1
ATOM 1031 N N . PRO A 1 135 ? -3.142 -18.307 -9.544 1.00 88.75 135 PRO A N 1
ATOM 1032 C CA . PRO A 1 135 ? -3.146 -17.515 -10.777 1.00 88.75 135 PRO A CA 1
ATOM 1033 C C . PRO A 1 135 ? -3.679 -16.086 -10.574 1.00 88.75 135 PRO A C 1
ATOM 1035 O O . PRO A 1 135 ? -3.692 -15.305 -11.518 1.00 88.75 135 PRO A O 1
ATOM 1038 N N . TYR A 1 136 ? -4.150 -15.763 -9.367 1.00 90.00 136 TYR A N 1
ATOM 1039 C CA . TYR A 1 136 ? -4.686 -14.462 -8.978 1.00 90.00 136 TYR A CA 1
ATOM 1040 C C . TYR A 1 136 ? -3.833 -13.779 -7.900 1.00 90.00 136 TYR A C 1
ATOM 1042 O O . TYR A 1 136 ? -4.326 -12.852 -7.268 1.00 90.00 136 TYR A O 1
ATOM 1050 N N . LEU A 1 137 ? -2.599 -14.246 -7.655 1.00 81.25 137 LEU A N 1
ATOM 1051 C CA . LEU A 1 137 ? -1.727 -13.716 -6.597 1.00 81.25 137 LEU A CA 1
ATOM 1052 C C . LEU A 1 137 ? -1.512 -12.198 -6.710 1.00 81.25 137 LEU A C 1
ATOM 1054 O O . LEU A 1 137 ? -1.510 -11.519 -5.700 1.00 81.25 137 LEU A O 1
ATOM 1058 N N . MET A 1 138 ? -1.403 -11.680 -7.936 1.00 79.50 138 MET A N 1
ATOM 1059 C CA . MET A 1 138 ? -1.200 -10.250 -8.220 1.00 79.50 138 MET A CA 1
ATOM 1060 C C . MET A 1 138 ? -2.507 -9.472 -8.449 1.00 79.50 138 MET A C 1
ATOM 1062 O O . MET A 1 138 ? -2.478 -8.292 -8.780 1.00 79.50 138 MET A O 1
ATOM 1066 N N . GLU A 1 139 ? -3.660 -10.144 -8.397 1.00 85.81 139 GLU A N 1
ATOM 1067 C CA . GLU A 1 139 ? -4.958 -9.540 -8.707 1.00 85.81 139 GLU A CA 1
ATOM 1068 C C . GLU A 1 139 ? -6.058 -10.239 -7.894 1.00 85.81 139 GLU A C 1
ATOM 1070 O O . GLU A 1 139 ? -6.934 -10.937 -8.425 1.00 85.81 139 GLU A O 1
ATOM 1075 N N . ALA A 1 140 ? -6.002 -10.088 -6.567 1.00 87.88 140 ALA A N 1
ATOM 1076 C CA . ALA A 1 140 ? -6.871 -10.819 -5.645 1.00 87.88 140 ALA A CA 1
ATOM 1077 C C . ALA A 1 140 ? -8.367 -10.584 -5.929 1.00 87.88 140 ALA A C 1
ATOM 1079 O O . ALA A 1 140 ? -9.183 -11.506 -5.816 1.00 87.88 140 ALA A O 1
ATOM 1080 N N . THR A 1 141 ? -8.750 -9.385 -6.382 1.00 90.00 141 THR A N 1
ATOM 1081 C CA . THR A 1 141 ? -10.132 -9.053 -6.782 1.00 90.00 141 THR A CA 1
ATOM 1082 C C . THR A 1 141 ? -10.639 -9.850 -7.989 1.00 90.00 141 THR A C 1
ATOM 1084 O O . THR A 1 141 ? -11.856 -10.003 -8.148 1.00 90.00 141 THR A O 1
ATOM 1087 N N . SER A 1 142 ? -9.752 -10.436 -8.795 1.00 91.69 142 SER A N 1
ATOM 1088 C CA . SER A 1 142 ? -10.097 -11.326 -9.908 1.00 91.69 142 SER A CA 1
ATOM 1089 C C . SER A 1 142 ? -10.317 -12.784 -9.472 1.00 91.69 142 SER A C 1
ATOM 1091 O O . SER A 1 142 ? -10.990 -13.547 -10.177 1.00 91.69 142 SER A O 1
ATOM 1093 N N . CYS A 1 143 ? -9.895 -13.169 -8.261 1.00 92.38 143 CYS A N 1
ATOM 1094 C CA . CYS A 1 143 ? -10.123 -14.507 -7.712 1.00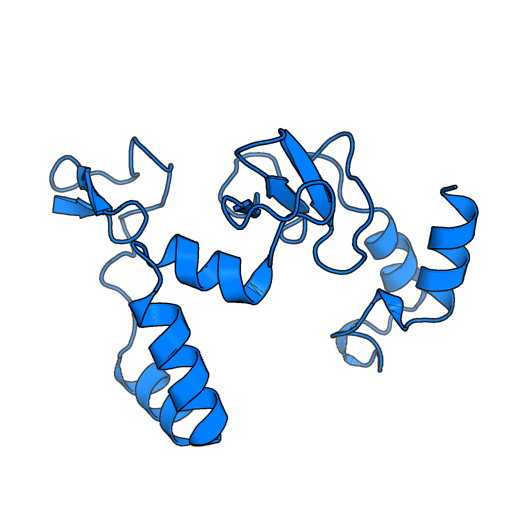 92.38 143 CYS A CA 1
ATOM 1095 C C . CYS A 1 143 ? -11.623 -14.784 -7.452 1.00 92.38 143 CYS A C 1
ATOM 1097 O O . CYS A 1 143 ? -12.275 -14.067 -6.684 1.00 92.38 143 CYS A O 1
ATOM 1099 N N . PRO A 1 144 ? -12.211 -15.876 -7.988 1.00 92.88 144 PRO A N 1
ATOM 1100 C CA . PRO A 1 144 ? -13.628 -16.195 -7.786 1.00 92.88 144 PRO A CA 1
ATOM 1101 C C . PRO A 1 144 ? -14.040 -16.360 -6.316 1.00 92.88 144 PRO A C 1
ATOM 1103 O O . PRO A 1 144 ? -15.174 -16.033 -5.952 1.00 92.88 144 PRO A O 1
ATOM 1106 N N . LYS A 1 145 ? -13.137 -16.866 -5.465 1.00 92.81 145 LYS A N 1
ATOM 1107 C CA . LYS A 1 145 ? -13.388 -17.042 -4.028 1.00 92.81 145 LYS A CA 1
ATOM 1108 C C . LYS A 1 145 ? -13.405 -15.698 -3.301 1.00 92.81 145 LYS A C 1
ATOM 1110 O O . LYS A 1 145 ? -14.377 -15.434 -2.593 1.00 92.81 145 LYS A O 1
ATOM 1115 N N . ILE A 1 146 ? -12.426 -14.828 -3.565 1.00 92.81 146 ILE A N 1
ATOM 1116 C CA . ILE A 1 146 ? -12.391 -13.457 -3.035 1.00 92.81 146 ILE A CA 1
ATOM 1117 C C . ILE A 1 146 ? -13.622 -12.675 -3.493 1.00 92.81 146 ILE A C 1
ATOM 1119 O O . ILE A 1 146 ? -14.334 -12.116 -2.666 1.00 92.81 146 ILE A O 1
ATOM 1123 N N . ARG A 1 147 ? -13.993 -12.740 -4.778 1.00 93.06 147 ARG A N 1
ATOM 1124 C CA . ARG A 1 147 ? -15.222 -12.104 -5.293 1.00 93.06 147 ARG A CA 1
ATOM 1125 C C . ARG A 1 147 ? -16.483 -12.594 -4.590 1.00 93.06 147 ARG A C 1
ATOM 1127 O O . ARG A 1 147 ? -17.393 -11.808 -4.323 1.00 93.06 147 ARG A O 1
ATOM 1134 N N . LYS A 1 148 ? -16.578 -13.899 -4.318 1.00 94.00 148 LYS A N 1
ATOM 1135 C CA . LYS A 1 148 ? -17.709 -14.479 -3.581 1.00 94.00 148 LYS A CA 1
ATOM 1136 C C . LYS A 1 148 ? -17.728 -14.001 -2.131 1.00 94.00 148 LYS A C 1
ATOM 1138 O O . LYS A 1 148 ? -18.810 -13.737 -1.615 1.00 94.00 148 LYS A O 1
ATOM 1143 N N . TRP A 1 149 ? -16.568 -13.903 -1.489 1.00 92.94 149 TRP A N 1
ATOM 1144 C CA . TRP A 1 149 ? -16.431 -13.376 -0.137 1.00 92.94 149 TRP A CA 1
ATOM 1145 C C . TRP A 1 149 ? -16.793 -11.887 -0.073 1.00 92.94 149 TRP A C 1
ATOM 1147 O O . TRP A 1 149 ? -17.688 -11.545 0.691 1.00 92.94 149 TRP A O 1
ATOM 1157 N N . LEU A 1 150 ? -16.239 -11.038 -0.945 1.00 91.31 150 LEU A N 1
ATOM 1158 C CA . LEU A 1 150 ? -16.536 -9.598 -1.027 1.00 91.31 150 LEU A CA 1
ATOM 1159 C C . LEU A 1 150 ? -18.040 -9.316 -1.152 1.00 91.31 150 LEU A C 1
ATOM 1161 O O . LEU A 1 150 ? -18.563 -8.415 -0.504 1.00 91.31 150 LEU A O 1
ATOM 1165 N N . LYS A 1 151 ? -18.773 -10.122 -1.933 1.00 91.81 151 LYS A N 1
ATOM 1166 C CA . LYS A 1 151 ? -20.237 -9.999 -2.065 1.00 91.81 151 LYS A CA 1
ATOM 1167 C C . LYS A 1 151 ? -21.010 -10.251 -0.767 1.00 91.81 151 LYS A C 1
ATOM 1169 O O . LYS A 1 151 ? -22.135 -9.782 -0.666 1.00 91.81 151 LYS A O 1
ATOM 1174 N N . LYS A 1 152 ? -20.452 -11.008 0.182 1.00 89.75 152 LYS A N 1
ATOM 1175 C CA . LYS A 1 152 ? -21.067 -11.290 1.491 1.00 89.75 152 LYS A CA 1
ATOM 1176 C C . LYS A 1 152 ? -20.753 -10.227 2.546 1.00 89.75 152 LYS A C 1
ATOM 1178 O O . LYS A 1 152 ? -21.341 -10.275 3.616 1.00 89.75 152 LYS A O 1
ATOM 1183 N N . GLN A 1 153 ? -19.806 -9.333 2.264 1.00 80.69 153 GLN A N 1
ATOM 1184 C CA . GLN A 1 153 ? -19.376 -8.267 3.172 1.00 80.69 153 GLN A CA 1
ATOM 1185 C C . GLN A 1 153 ? -20.128 -6.943 2.934 1.00 80.69 153 GLN A C 1
ATOM 1187 O O . GLN A 1 153 ? -19.785 -5.944 3.561 1.00 80.69 153 GLN A O 1
ATOM 1192 N N . LYS A 1 154 ? -21.092 -6.928 2.002 1.00 63.25 154 LYS A N 1
ATOM 1193 C CA . LYS A 1 154 ? -22.018 -5.817 1.734 1.00 63.25 154 LYS A CA 1
ATOM 1194 C C . LYS A 1 154 ? -23.330 -6.045 2.467 1.00 63.25 154 LYS A C 1
ATOM 1196 O O . LYS A 1 154 ? -23.918 -5.036 2.903 1.00 63.25 154 LYS A O 1
#

Sequence (154 aa):
MKCYNCRKQVPDGADFCKHCEADLRTQDDVPHEEVARVLAQMDPAVLAEMQHLAESCETAEEFVNAIFVGACPKCESENVGSFEEVVDVEDPTVARCFDCGHCWCTECDRPVEDPKVSCGHWAVCEECGKDDECPYLMEATSCPKIRKWLKKQK

pLDDT: mean 85.83, std 6.96, range [61.19, 95.88]

Radius of gyration: 17.76 Å; chains: 1; bounding box: 47×41×38 Å

Secondary structure (DSSP, 8-state):
-B-TTT--B--TT-SB-TTT--B-TTTT---HHHHHHHHTTS-HHHHHHHHHHHHH-SSHHHHHHHHHT-S-TTT--S-EEESTTSTT---TTEEEETTT--EEETTT--B-S-TTS--THHHHHHTTT-TTT-TTTT-GGGSHHHHHHHTT--

Foldseek 3Di:
DQDLAPRDDDDPPDQADPPPRDGPPCVPVDDPVVVVVVLVPDDPVVNVVLVVLVVVDPHPQLSVCCVQPNAQPPPRHSQKHFCPSPPLQPARQWMAHPPPRWIAGSQARHTDPDSSDYDCLVVQVVVVVCQPPDPCNNRSNPDPSSVVVVVVVD